Protein AF-F8QXH7-F1 (afdb_monomer)

InterPro domains:
  IPR026299 Mitochondrial 28S ribosomal protein S31 [PF15433] (3-97)
  IPR026299 Mitochondrial 28S ribosomal protein S31 [PTHR13231] (5-97)

Structure (mmCIF, N/CA/C/O backbone):
data_AF-F8QXH7-F1
#
_entry.id   AF-F8QXH7-F1
#
loop_
_atom_site.group_PDB
_atom_site.id
_atom_site.type_symbol
_atom_site.label_atom_id
_atom_site.label_alt_id
_atom_site.label_comp_id
_atom_site.label_asym_id
_atom_site.label_entity_id
_atom_site.label_seq_id
_atom_site.pdbx_PDB_ins_code
_atom_site.Cartn_x
_atom_site.Cartn_y
_atom_site.Cartn_z
_atom_site.occupancy
_atom_site.B_iso_or_equiv
_atom_site.auth_seq_id
_atom_site.auth_comp_id
_atom_site.auth_asym_id
_atom_site.auth_atom_id
_atom_site.pdbx_PDB_model_num
ATOM 1 N N . TYR A 1 1 ? 37.211 -4.751 -13.345 1.00 71.12 1 TYR A N 1
ATOM 2 C CA . TYR A 1 1 ? 37.209 -5.876 -14.300 1.00 71.12 1 TYR A CA 1
ATOM 3 C C . TYR A 1 1 ? 35.907 -6.008 -15.092 1.00 71.12 1 TYR A C 1
ATOM 5 O O . TYR A 1 1 ? 35.923 -5.617 -16.247 1.00 71.12 1 TYR A O 1
ATOM 13 N N . LEU A 1 2 ? 34.769 -6.467 -14.538 1.00 76.88 2 LEU A N 1
ATOM 14 C CA . LEU A 1 2 ? 33.515 -6.593 -15.325 1.00 76.88 2 LEU A CA 1
ATOM 15 C C . LEU A 1 2 ? 33.001 -5.252 -15.878 1.00 76.88 2 LEU A C 1
ATOM 17 O O . LEU A 1 2 ? 32.654 -5.165 -17.048 1.00 76.88 2 LEU A O 1
ATOM 21 N N . HIS A 1 3 ? 33.036 -4.192 -15.069 1.00 73.81 3 HIS A N 1
ATOM 22 C CA . HIS A 1 3 ? 32.621 -2.856 -15.503 1.00 73.81 3 HIS A CA 1
ATOM 23 C C . HIS A 1 3 ? 33.526 -2.260 -16.603 1.00 73.81 3 HIS A C 1
ATOM 25 O O . HIS A 1 3 ? 33.040 -1.623 -17.530 1.00 73.81 3 HIS A O 1
ATOM 31 N N . GLU A 1 4 ? 34.838 -2.511 -16.538 1.00 77.88 4 GLU A N 1
ATOM 32 C CA . GLU A 1 4 ? 35.814 -2.061 -17.548 1.00 77.88 4 GLU A CA 1
ATOM 33 C C . GLU A 1 4 ? 35.643 -2.816 -18.878 1.00 77.88 4 GLU A C 1
ATOM 35 O O . GLU A 1 4 ? 35.824 -2.237 -19.946 1.00 77.88 4 GLU A O 1
ATOM 40 N N . LEU A 1 5 ? 35.249 -4.094 -18.817 1.00 76.69 5 LEU A N 1
ATOM 41 C CA . LEU A 1 5 ? 34.849 -4.892 -19.980 1.00 76.69 5 LEU A CA 1
ATOM 42 C C . LEU A 1 5 ? 33.537 -4.389 -20.592 1.00 76.69 5 LEU A C 1
ATOM 44 O O . LEU A 1 5 ? 33.439 -4.257 -21.805 1.00 76.69 5 LEU A O 1
ATOM 48 N N . GLU A 1 6 ? 32.536 -4.057 -19.776 1.00 75.62 6 GLU A N 1
ATOM 49 C CA . GLU A 1 6 ? 31.290 -3.473 -20.284 1.00 75.62 6 GLU A CA 1
ATOM 50 C C . GLU A 1 6 ? 31.522 -2.113 -20.949 1.00 75.62 6 GLU A C 1
ATOM 52 O O . GLU A 1 6 ? 30.958 -1.852 -22.009 1.00 75.62 6 GLU A O 1
ATOM 57 N N . GLN A 1 7 ? 32.372 -1.260 -20.367 1.00 73.44 7 GLN A N 1
ATOM 58 C CA . GLN A 1 7 ? 32.737 0.031 -20.954 1.00 73.44 7 GLN A CA 1
ATOM 59 C C . GLN A 1 7 ? 33.519 -0.121 -22.262 1.00 73.44 7 GLN A C 1
ATOM 61 O O . GLN A 1 7 ? 33.265 0.633 -23.199 1.00 73.44 7 GLN A O 1
ATOM 66 N N . SER A 1 8 ? 34.421 -1.102 -22.370 1.00 74.12 8 SER A N 1
ATOM 67 C CA . SER A 1 8 ? 35.150 -1.353 -23.621 1.00 74.12 8 SER A CA 1
ATOM 68 C C . SER A 1 8 ? 34.257 -1.911 -24.739 1.00 74.12 8 SER A C 1
ATOM 70 O O . SER A 1 8 ? 34.589 -1.754 -25.912 1.00 74.12 8 SER A O 1
ATOM 72 N N . MET A 1 9 ? 33.099 -2.487 -24.389 1.00 68.94 9 MET A N 1
ATOM 73 C CA . MET A 1 9 ? 32.067 -2.970 -25.316 1.00 68.94 9 MET A CA 1
ATOM 74 C C . MET A 1 9 ? 30.992 -1.922 -25.667 1.00 68.94 9 MET A C 1
ATOM 76 O O . MET A 1 9 ? 30.094 -2.214 -26.464 1.00 68.94 9 MET A O 1
ATOM 80 N N . GLN A 1 10 ? 31.037 -0.709 -25.096 1.00 69.31 10 GLN A N 1
ATOM 81 C CA . GLN A 1 10 ? 30.095 0.361 -25.442 1.00 69.31 10 GLN A CA 1
ATOM 82 C C . GLN A 1 10 ? 30.463 0.997 -26.786 1.00 69.31 10 GLN A C 1
ATOM 84 O O . GLN A 1 10 ? 31.230 1.954 -26.871 1.00 69.31 10 GLN A O 1
ATOM 89 N N . HIS A 1 11 ? 29.870 0.472 -27.851 1.00 78.19 11 HIS A N 1
ATOM 90 C CA . HIS A 1 11 ? 29.892 1.076 -29.180 1.00 78.19 11 HIS A CA 1
ATOM 91 C C . HIS A 1 11 ? 28.609 1.887 -29.422 1.00 78.19 11 HIS A C 1
ATOM 93 O O . HIS A 1 11 ? 27.573 1.577 -28.824 1.00 78.19 11 HIS A O 1
ATOM 99 N N . PRO A 1 12 ? 28.639 2.917 -30.292 1.00 82.62 12 PRO A N 1
ATOM 100 C CA . PRO A 1 12 ? 27.411 3.562 -30.744 1.00 82.62 12 PRO A CA 1
ATOM 101 C C . PRO A 1 12 ? 26.450 2.514 -31.337 1.00 82.62 12 PRO A C 1
ATOM 103 O O . PRO A 1 12 ? 26.907 1.558 -31.972 1.00 82.62 12 PRO A O 1
ATOM 106 N N . PRO A 1 13 ? 25.131 2.653 -31.119 1.00 86.12 13 PRO A N 1
ATOM 107 C CA . PRO A 1 13 ? 24.166 1.646 -31.535 1.00 86.12 13 PRO A CA 1
ATOM 108 C C . PRO A 1 13 ? 24.170 1.491 -33.059 1.00 86.12 13 PRO A C 1
ATOM 110 O O . PRO A 1 13 ? 24.004 2.457 -33.800 1.00 86.12 13 PRO A O 1
ATOM 113 N N . SER A 1 14 ? 24.334 0.255 -33.533 1.00 89.19 14 SER A N 1
ATOM 114 C CA . SER A 1 14 ? 24.409 -0.043 -34.970 1.00 89.19 14 SER A CA 1
ATOM 115 C C . SER A 1 14 ? 23.085 0.178 -35.710 1.00 89.19 14 SER A C 1
ATOM 117 O O . SER A 1 14 ? 23.079 0.337 -36.928 1.00 89.19 14 SER A O 1
ATOM 119 N N . ASN A 1 15 ? 21.953 0.132 -34.999 1.00 93.31 15 ASN A N 1
ATOM 120 C CA . ASN A 1 15 ? 20.620 0.407 -35.532 1.00 93.31 15 ASN A CA 1
ATOM 121 C C . ASN A 1 15 ? 19.660 0.871 -34.415 1.00 93.31 15 ASN A C 1
ATOM 123 O O . ASN A 1 15 ? 19.974 0.771 -33.227 1.00 93.31 15 ASN A O 1
ATOM 127 N N . ALA A 1 16 ? 18.462 1.318 -34.806 1.00 93.38 16 ALA A N 1
ATOM 128 C CA . ALA A 1 16 ? 17.435 1.797 -33.876 1.00 93.38 16 ALA A CA 1
ATOM 129 C C . ALA A 1 16 ? 16.949 0.719 -32.886 1.00 93.38 16 ALA A C 1
ATOM 131 O O . ALA A 1 16 ? 16.634 1.028 -31.742 1.00 93.38 16 ALA A O 1
ATOM 132 N N . PHE A 1 17 ? 16.925 -0.561 -33.275 1.00 94.19 17 PHE A N 1
ATOM 133 C CA . PHE A 1 17 ? 16.523 -1.640 -32.363 1.00 94.19 17 PHE A CA 1
ATOM 134 C C . PHE A 1 17 ? 17.537 -1.849 -31.234 1.00 94.19 17 PHE A C 1
ATOM 136 O O . PHE A 1 17 ? 17.144 -2.066 -30.091 1.00 94.19 17 PHE A O 1
ATOM 143 N N . VAL A 1 18 ? 18.836 -1.757 -31.529 1.00 91.94 18 VAL A N 1
ATOM 144 C CA . VAL A 1 18 ? 19.905 -1.832 -30.525 1.00 91.94 18 VAL A CA 1
ATOM 145 C C . VAL A 1 18 ? 19.802 -0.658 -29.554 1.00 91.94 18 VAL A C 1
ATOM 147 O O . VAL A 1 18 ? 19.933 -0.858 -28.347 1.00 91.94 18 VAL A O 1
ATOM 150 N N . GLU A 1 19 ? 19.498 0.539 -30.057 1.00 91.50 19 GLU A N 1
ATOM 151 C CA . GLU A 1 19 ? 19.245 1.717 -29.222 1.00 91.50 19 GLU A CA 1
ATOM 152 C C . GLU A 1 19 ? 18.028 1.517 -28.308 1.00 91.50 19 GLU A C 1
ATOM 154 O O . GLU A 1 19 ? 18.125 1.732 -27.100 1.00 91.50 19 GLU A O 1
ATOM 159 N N . MET A 1 20 ? 16.915 1.003 -28.841 1.00 93.62 20 MET A N 1
ATOM 160 C CA . MET A 1 20 ? 15.735 0.666 -28.040 1.00 93.62 20 MET A CA 1
ATOM 161 C C . MET A 1 20 ? 16.058 -0.368 -26.956 1.00 93.62 20 MET A C 1
ATOM 163 O O . MET A 1 20 ? 15.697 -0.165 -25.802 1.00 93.62 20 MET A O 1
ATOM 167 N N . ILE A 1 21 ? 16.793 -1.438 -27.283 1.00 92.25 21 ILE A N 1
ATOM 168 C CA . ILE A 1 21 ? 17.234 -2.443 -26.298 1.00 92.25 21 ILE A CA 1
ATOM 169 C C . ILE A 1 21 ? 18.073 -1.782 -25.199 1.00 92.25 21 ILE A C 1
ATOM 171 O O . ILE A 1 21 ? 17.893 -2.078 -24.015 1.00 92.25 21 ILE A O 1
ATOM 175 N N . GLN A 1 22 ? 18.987 -0.884 -25.571 1.00 91.56 22 GLN A N 1
ATOM 176 C CA . GLN A 1 22 ? 19.817 -0.160 -24.616 1.00 91.56 22 GLN A CA 1
ATOM 177 C C . GLN A 1 22 ? 18.969 0.746 -23.712 1.00 91.56 22 GLN A C 1
ATOM 179 O O . GLN A 1 22 ? 19.165 0.744 -22.497 1.00 91.56 22 GLN A O 1
ATOM 184 N N . TRP A 1 23 ? 17.998 1.476 -24.262 1.00 93.88 23 TRP A N 1
ATOM 185 C CA . TRP A 1 23 ? 17.089 2.320 -23.486 1.00 93.88 23 TRP A CA 1
ATOM 1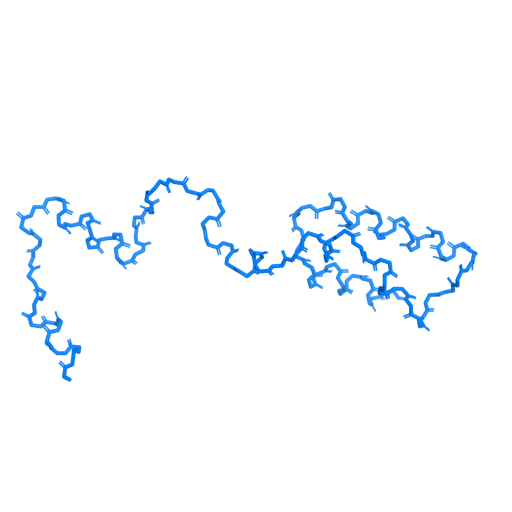86 C C . TRP A 1 23 ? 16.164 1.515 -22.572 1.00 93.88 23 TRP A C 1
ATOM 188 O O . TRP A 1 23 ? 15.931 1.939 -21.442 1.00 93.88 23 TRP A O 1
ATOM 198 N N . THR A 1 24 ? 15.691 0.341 -22.999 1.00 94.38 24 THR A N 1
ATOM 199 C CA . THR A 1 24 ? 14.920 -0.572 -22.144 1.00 94.38 24 THR A CA 1
ATOM 200 C C . THR A 1 24 ? 15.771 -1.084 -20.980 1.00 94.38 24 THR A C 1
ATOM 202 O O . THR A 1 24 ? 15.322 -1.034 -19.840 1.00 94.38 24 THR A O 1
ATOM 205 N N . LYS A 1 25 ? 17.028 -1.492 -21.217 1.00 91.06 25 LYS A N 1
ATOM 206 C CA . LYS A 1 25 ? 17.955 -1.900 -20.138 1.00 91.06 25 LYS A CA 1
ATOM 207 C C . LYS A 1 25 ? 18.271 -0.765 -19.160 1.00 91.06 25 LYS A C 1
ATOM 209 O O . LYS A 1 25 ? 18.485 -1.016 -17.982 1.00 91.06 25 LYS A O 1
ATOM 214 N N . GLN A 1 26 ? 18.301 0.474 -19.648 1.00 92.31 26 GLN A N 1
ATOM 215 C CA . GLN A 1 26 ? 18.489 1.676 -18.829 1.00 92.31 26 GLN A CA 1
ATOM 216 C C . GLN A 1 26 ? 17.208 2.128 -18.104 1.00 92.31 26 GLN A C 1
ATOM 218 O O . GLN A 1 26 ? 17.268 3.096 -17.352 1.00 92.31 26 GLN A O 1
ATOM 223 N N . GLY A 1 27 ? 16.055 1.494 -18.352 1.00 91.62 27 GLY A N 1
ATOM 224 C CA . GLY A 1 27 ? 14.763 1.898 -17.785 1.00 91.62 27 GLY A CA 1
ATOM 225 C C . GLY A 1 27 ? 14.179 3.189 -18.375 1.00 91.62 27 GLY A C 1
ATOM 226 O O . GLY A 1 27 ? 13.275 3.774 -17.790 1.00 91.62 27 GLY A O 1
ATOM 227 N N . LYS A 1 28 ? 14.690 3.658 -19.522 1.00 93.31 28 LYS A N 1
ATOM 228 C CA . LYS A 1 28 ? 14.190 4.858 -20.222 1.00 93.31 28 LYS A CA 1
ATOM 229 C C . LYS A 1 28 ? 12.941 4.576 -21.053 1.00 93.31 28 LYS A C 1
ATOM 231 O O . LYS A 1 28 ? 12.111 5.461 -21.232 1.00 93.31 28 LYS A O 1
ATOM 236 N N . LEU A 1 29 ? 12.837 3.362 -21.591 1.00 94.81 29 LEU A N 1
ATOM 237 C CA . LEU A 1 29 ? 11.653 2.887 -22.303 1.00 94.81 29 LEU A CA 1
ATOM 238 C C . LEU A 1 29 ? 10.821 1.980 -21.404 1.00 94.81 29 LEU A C 1
ATOM 240 O O . LEU A 1 29 ? 11.362 1.260 -20.565 1.00 94.81 29 LEU A O 1
ATOM 244 N N . TRP A 1 30 ? 9.510 1.977 -21.641 1.00 93.56 30 TRP A N 1
ATOM 245 C CA . TRP A 1 30 ? 8.601 1.022 -21.019 1.00 93.56 30 TRP A CA 1
ATOM 246 C C . TRP A 1 30 ? 8.961 -0.407 -21.434 1.00 93.56 30 TRP A C 1
ATOM 248 O O . TRP A 1 30 ? 9.374 -0.666 -22.569 1.00 93.56 30 TRP A O 1
ATOM 258 N N . THR A 1 31 ? 8.805 -1.341 -20.502 1.00 93.06 31 THR A N 1
ATOM 259 C CA . THR A 1 31 ? 8.942 -2.773 -20.764 1.00 93.06 31 THR A CA 1
ATOM 260 C C . THR A 1 31 ? 7.654 -3.315 -21.362 1.00 93.06 31 THR A C 1
ATOM 262 O O . THR A 1 31 ? 6.568 -2.931 -20.938 1.00 93.06 31 THR A O 1
ATOM 265 N N . PHE A 1 32 ? 7.781 -4.220 -22.331 1.00 93.31 32 PHE A N 1
ATOM 266 C CA . PHE A 1 32 ? 6.642 -4.855 -22.987 1.00 93.31 32 PHE A CA 1
ATOM 267 C C . PHE A 1 32 ? 6.504 -6.329 -22.564 1.00 93.31 32 PHE A C 1
ATOM 269 O O . PHE A 1 32 ? 7.533 -6.996 -22.419 1.00 93.31 32 PHE A O 1
ATOM 276 N N . PRO A 1 33 ? 5.270 -6.860 -22.432 1.00 95.31 33 PRO A N 1
ATOM 277 C CA . PRO A 1 33 ? 3.987 -6.154 -22.564 1.00 95.31 33 PRO A CA 1
ATOM 278 C C . PRO A 1 33 ? 3.787 -5.096 -21.468 1.00 95.31 33 PRO A C 1
ATOM 280 O O . PRO A 1 33 ? 4.372 -5.203 -20.396 1.00 95.31 33 PRO A O 1
ATOM 283 N N . ILE A 1 34 ? 3.008 -4.053 -21.775 1.00 94.69 34 ILE A N 1
ATOM 284 C CA . ILE A 1 34 ? 2.785 -2.945 -20.839 1.00 94.69 34 ILE A CA 1
ATOM 285 C C . ILE A 1 34 ? 2.002 -3.443 -19.625 1.00 94.69 34 ILE A C 1
ATOM 287 O O . ILE A 1 34 ? 0.915 -3.999 -19.776 1.00 94.69 34 ILE A O 1
ATOM 291 N N . ASP A 1 35 ? 2.557 -3.190 -18.445 1.00 94.62 35 ASP A N 1
ATOM 292 C CA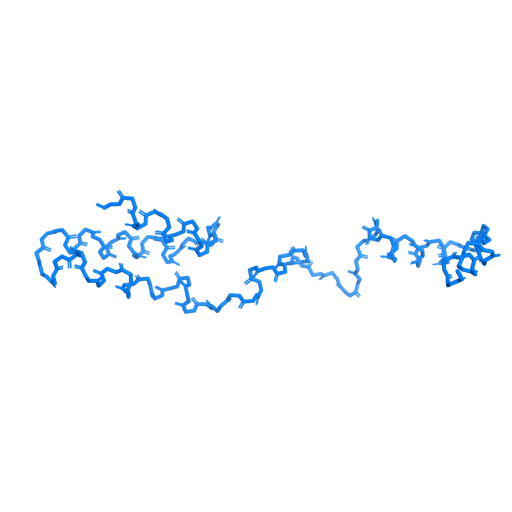 . ASP A 1 35 ? 1.929 -3.413 -17.148 1.00 94.62 35 ASP A CA 1
ATOM 293 C C . ASP A 1 35 ? 1.663 -2.057 -16.479 1.00 94.62 35 ASP A C 1
ATOM 295 O O . ASP A 1 35 ? 2.572 -1.239 -16.325 1.00 94.62 35 ASP A O 1
ATOM 299 N N . ASN A 1 36 ? 0.409 -1.809 -16.099 1.00 94.25 36 ASN A N 1
ATOM 300 C CA . ASN A 1 36 ? -0.007 -0.562 -15.454 1.00 94.25 36 ASN A CA 1
ATOM 301 C C . ASN A 1 36 ? 0.490 -0.455 -14.003 1.00 94.25 36 ASN A C 1
ATOM 303 O O . ASN A 1 36 ? 0.503 0.643 -13.451 1.00 94.25 36 ASN A O 1
ATOM 307 N N . GLU A 1 37 ? 0.887 -1.572 -13.391 1.00 92.50 37 GLU A N 1
ATOM 308 C CA . GLU A 1 37 ? 1.413 -1.630 -12.024 1.00 92.50 37 GLU A CA 1
ATOM 309 C C . GLU A 1 37 ? 2.953 -1.625 -11.993 1.00 92.50 37 GLU A C 1
ATOM 311 O O . GLU A 1 37 ? 3.566 -1.711 -10.924 1.00 92.50 37 GLU A O 1
ATOM 316 N N . ALA A 1 38 ? 3.605 -1.466 -13.154 1.00 91.75 38 ALA A N 1
ATOM 317 C CA . ALA A 1 38 ? 5.058 -1.414 -13.264 1.00 91.75 38 ALA A CA 1
ATOM 318 C C . ALA A 1 38 ? 5.655 -0.323 -12.355 1.00 91.75 38 ALA A C 1
ATOM 320 O O . ALA A 1 38 ? 5.400 0.870 -12.516 1.00 91.75 38 ALA A O 1
ATOM 321 N N . GLY A 1 39 ? 6.486 -0.749 -11.399 1.00 89.62 39 GLY A N 1
ATOM 322 C CA . GLY A 1 39 ? 7.110 0.123 -10.399 1.00 89.62 39 GLY A CA 1
ATOM 323 C C . GLY A 1 39 ? 6.500 0.030 -8.996 1.00 89.62 39 GLY A C 1
ATOM 324 O O . GLY A 1 39 ? 7.139 0.474 -8.044 1.00 89.62 39 GLY A O 1
ATOM 325 N N . LEU A 1 40 ? 5.341 -0.616 -8.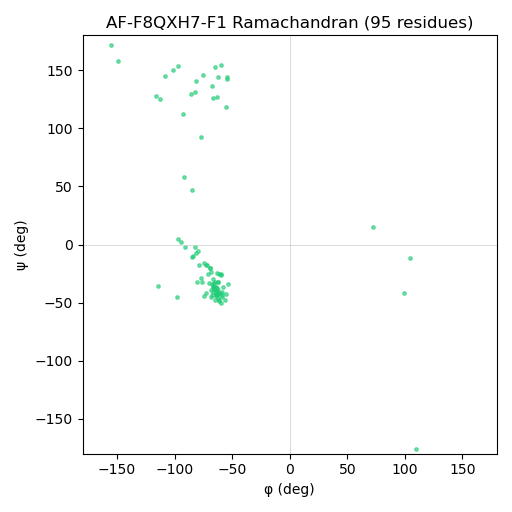819 1.00 90.56 40 LEU A N 1
ATOM 326 C CA . LEU A 1 40 ? 4.713 -0.861 -7.509 1.00 90.56 40 LEU A CA 1
ATOM 327 C C . LEU A 1 40 ? 5.263 -2.124 -6.814 1.00 90.56 40 LEU A C 1
ATOM 329 O O . LEU A 1 40 ? 4.519 -2.956 -6.302 1.00 90.56 40 LEU A O 1
ATOM 333 N N . VAL A 1 41 ? 6.591 -2.271 -6.786 1.00 89.75 41 VAL A N 1
ATOM 334 C CA . VAL A 1 41 ? 7.270 -3.507 -6.345 1.00 89.75 41 VAL A CA 1
ATOM 335 C C . VAL A 1 41 ? 7.014 -3.834 -4.872 1.00 89.75 41 VAL A C 1
ATOM 337 O O . VAL A 1 41 ? 6.896 -5.004 -4.519 1.00 89.75 41 VAL A O 1
ATOM 340 N N . GLU A 1 42 ? 6.938 -2.822 -4.006 1.00 89.75 42 GLU A N 1
ATOM 341 C CA . GLU A 1 42 ? 6.713 -3.047 -2.573 1.00 89.75 42 GLU A CA 1
ATOM 342 C C . GLU A 1 42 ? 5.262 -3.438 -2.278 1.00 89.75 42 GLU A C 1
ATOM 344 O O . GLU A 1 42 ? 5.035 -4.419 -1.577 1.00 89.75 42 GLU A O 1
ATOM 349 N N . GLU A 1 43 ? 4.284 -2.759 -2.885 1.00 89.75 43 GLU A N 1
ATOM 350 C CA . GLU A 1 43 ? 2.864 -3.095 -2.703 1.00 89.75 43 GLU A CA 1
ATOM 351 C C . GLU A 1 43 ? 2.520 -4.469 -3.303 1.00 89.75 43 GLU A C 1
ATOM 353 O O . GLU A 1 43 ? 1.686 -5.180 -2.754 1.00 89.75 43 GLU A O 1
ATOM 358 N N . MET A 1 44 ? 3.220 -4.915 -4.355 1.00 90.44 44 MET A N 1
ATOM 359 C CA . MET A 1 44 ? 3.042 -6.261 -4.921 1.00 90.44 44 MET A CA 1
ATOM 360 C C . MET A 1 44 ? 3.379 -7.386 -3.922 1.00 90.44 44 MET A C 1
ATOM 362 O O . MET A 1 44 ? 2.875 -8.503 -4.046 1.00 90.44 44 MET A O 1
ATOM 366 N N . LYS A 1 45 ? 4.235 -7.115 -2.926 1.00 93.69 45 LYS A N 1
ATOM 367 C CA . LYS A 1 45 ? 4.590 -8.088 -1.878 1.00 93.69 45 LYS A CA 1
ATOM 368 C C . LYS A 1 45 ? 3.513 -8.204 -0.802 1.00 93.69 45 LYS A C 1
AT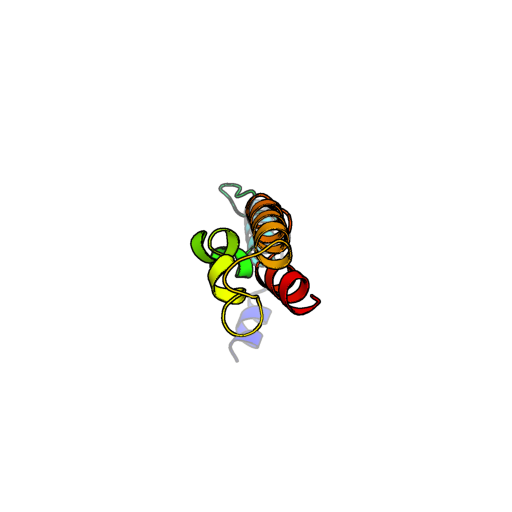OM 370 O O . LYS A 1 45 ? 3.524 -9.173 -0.044 1.00 93.69 45 LYS A O 1
ATOM 375 N N . VAL A 1 46 ? 2.619 -7.222 -0.715 1.00 94.25 46 VAL A N 1
ATOM 376 C CA . VAL A 1 46 ? 1.618 -7.114 0.342 1.00 94.25 46 VAL A CA 1
ATOM 377 C C . VAL A 1 46 ? 0.381 -7.919 -0.034 1.00 94.25 46 VAL A C 1
ATOM 379 O O . VAL A 1 46 ? -0.180 -7.797 -1.123 1.00 94.25 46 VAL A O 1
ATOM 382 N N . GLY A 1 47 ? -0.079 -8.766 0.886 1.00 94.38 47 GLY A N 1
ATOM 383 C CA . GLY A 1 47 ? -1.284 -9.550 0.654 1.00 94.38 47 GLY A CA 1
ATOM 384 C C . GLY A 1 47 ? -2.552 -8.702 0.774 1.00 94.38 47 GLY A C 1
ATOM 385 O O . GLY A 1 47 ? -2.673 -7.860 1.662 1.00 94.38 47 GLY A O 1
ATOM 386 N N . PHE A 1 48 ? -3.583 -8.998 -0.029 1.00 94.31 48 PHE A N 1
ATOM 387 C CA . PHE A 1 48 ? -4.877 -8.294 0.064 1.0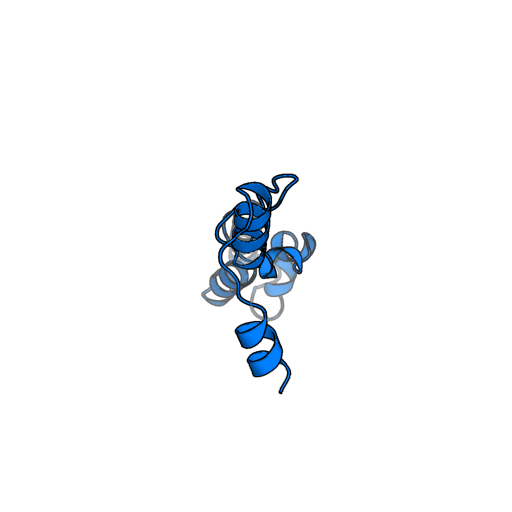0 94.31 48 PHE A CA 1
ATOM 388 C C . PHE A 1 48 ? -5.465 -8.303 1.490 1.00 94.31 48 PHE A C 1
ATOM 390 O O . PHE A 1 48 ? -6.110 -7.350 1.927 1.00 94.31 48 PHE A O 1
ATOM 397 N N . HIS A 1 49 ? -5.231 -9.388 2.234 1.00 95.31 49 HIS A N 1
ATOM 398 C CA . HIS A 1 49 ? -5.720 -9.577 3.593 1.00 95.31 49 HIS A CA 1
ATOM 399 C C . HIS A 1 49 ? -5.155 -8.539 4.573 1.00 95.31 49 HIS A C 1
ATOM 401 O O . HIS A 1 49 ? -5.819 -8.233 5.559 1.00 95.31 49 HIS A O 1
ATOM 407 N N . GLU A 1 50 ? -3.992 -7.954 4.290 1.00 94.94 50 GLU A N 1
ATOM 408 C CA . GLU A 1 50 ? -3.388 -6.895 5.101 1.00 94.94 50 GLU A CA 1
ATOM 409 C C . GLU A 1 50 ? -4.073 -5.540 4.884 1.00 94.94 50 GLU A C 1
ATOM 411 O O . GLU A 1 50 ? -4.212 -4.762 5.825 1.00 94.94 50 GLU A O 1
ATOM 416 N N . HIS A 1 51 ? -4.585 -5.273 3.676 1.00 95.44 51 HIS A N 1
ATOM 417 C CA . HIS A 1 51 ? -5.390 -4.076 3.413 1.00 95.44 51 HIS A CA 1
ATOM 418 C C . HIS A 1 51 ? -6.823 -4.207 3.934 1.00 95.44 51 HIS A C 1
ATOM 420 O O . HIS A 1 51 ? -7.438 -3.184 4.233 1.00 95.44 51 HIS A O 1
ATOM 426 N N . VAL A 1 52 ? -7.364 -5.430 4.003 1.00 95.50 52 VAL A N 1
ATOM 427 C CA . VAL A 1 52 ? -8.784 -5.672 4.307 1.00 95.50 52 VAL A CA 1
ATOM 428 C C . VAL A 1 52 ? -9.029 -6.008 5.780 1.00 95.50 52 VAL A C 1
ATOM 430 O O . VAL A 1 52 ? -9.944 -5.452 6.384 1.00 95.50 52 VAL A O 1
ATOM 433 N N . LEU A 1 53 ? -8.222 -6.884 6.388 1.00 95.12 53 LEU A N 1
ATOM 434 C CA . LEU A 1 53 ? -8.454 -7.422 7.737 1.00 95.12 53 LEU A CA 1
ATOM 435 C C . LEU A 1 53 ? -7.766 -6.582 8.827 1.00 95.12 53 LEU A C 1
ATOM 437 O O . LEU A 1 53 ? -6.953 -7.080 9.608 1.00 95.12 53 LEU A O 1
ATOM 441 N N . LEU A 1 54 ? -8.109 -5.294 8.891 1.00 95.12 54 LEU A N 1
ATOM 442 C CA . LEU A 1 54 ? -7.472 -4.319 9.789 1.00 95.12 54 LEU A CA 1
ATOM 443 C C . LEU A 1 54 ? -7.877 -4.463 11.267 1.00 95.12 54 LEU A C 1
ATOM 445 O O . LEU A 1 54 ? -7.185 -3.960 12.149 1.00 95.12 54 LEU A O 1
ATOM 449 N N . GLU A 1 55 ? -8.961 -5.183 11.560 1.00 91.81 55 GLU A N 1
ATOM 450 C CA . GLU A 1 55 ? -9.524 -5.336 12.912 1.00 91.81 55 GLU A CA 1
ATOM 451 C C . GLU A 1 55 ? -8.551 -5.967 1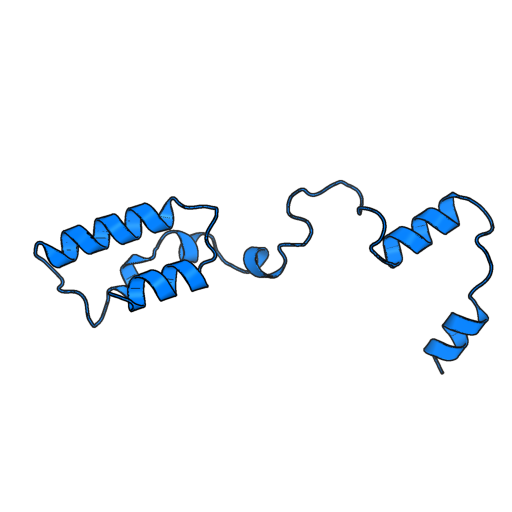3.916 1.00 91.81 55 GLU A C 1
ATOM 453 O O . GLU A 1 55 ? -8.628 -5.685 15.112 1.00 91.81 55 GLU A O 1
ATOM 458 N N . ARG A 1 56 ? -7.590 -6.766 13.433 1.00 90.94 56 ARG A N 1
ATOM 459 C CA . ARG A 1 56 ? -6.527 -7.368 14.257 1.00 90.94 56 ARG A CA 1
ATOM 460 C C . ARG A 1 56 ? -5.673 -6.312 14.967 1.00 90.94 56 ARG A C 1
ATOM 462 O O . ARG A 1 56 ? -5.107 -6.586 16.016 1.00 90.94 56 ARG A O 1
ATOM 469 N N . ARG A 1 57 ? -5.590 -5.093 14.417 1.00 90.56 57 ARG A N 1
ATOM 470 C CA . ARG A 1 57 ? -4.837 -3.962 14.995 1.00 90.56 57 ARG A CA 1
ATOM 471 C C . ARG A 1 57 ? -5.597 -3.221 16.098 1.00 90.56 57 ARG A C 1
ATOM 473 O O . ARG A 1 57 ? -5.026 -2.353 16.747 1.00 90.56 57 ARG A O 1
ATOM 480 N N . LEU A 1 58 ? -6.870 -3.550 16.319 1.00 93.25 58 LEU A N 1
ATOM 481 C CA . LEU A 1 58 ? -7.665 -2.999 17.420 1.00 93.25 58 LEU A CA 1
ATOM 482 C C . LEU A 1 58 ? -7.464 -3.781 18.727 1.00 93.25 58 LEU A C 1
ATOM 484 O O . LEU A 1 58 ? -7.934 -3.359 19.784 1.00 93.25 58 LEU A O 1
ATOM 488 N N . GLU A 1 59 ? -6.808 -4.940 18.671 1.00 90.19 59 GLU A N 1
ATOM 489 C CA . GLU A 1 59 ? -6.549 -5.761 19.848 1.00 90.19 59 GLU A CA 1
ATOM 490 C C . GLU A 1 59 ? -5.559 -5.071 20.799 1.00 90.19 59 GLU A C 1
ATOM 492 O O . GLU A 1 59 ? -4.556 -4.498 20.384 1.00 90.19 59 GLU A O 1
ATOM 497 N N . GLY A 1 60 ? -5.850 -5.117 22.101 1.00 89.12 60 GLY A N 1
ATOM 498 C CA . GLY A 1 60 ? -4.996 -4.564 23.157 1.00 89.12 60 GLY A CA 1
ATOM 499 C C . GLY A 1 60 ? -5.429 -3.191 23.673 1.00 89.12 60 GLY A C 1
ATOM 500 O O . GLY A 1 60 ? -5.443 -3.001 24.887 1.00 89.12 60 GLY A O 1
ATOM 501 N N . TRP A 1 61 ? -5.844 -2.271 22.797 1.00 92.31 61 TRP A N 1
ATOM 502 C CA . TRP A 1 61 ? -6.199 -0.897 23.192 1.00 92.31 61 TRP A CA 1
ATOM 503 C C . TRP A 1 61 ? -7.684 -0.559 22.994 1.00 92.31 61 TRP A C 1
ATOM 505 O O . TRP A 1 61 ? -8.273 0.145 23.815 1.00 92.31 61 TRP A O 1
ATOM 515 N N . CYS A 1 62 ? -8.326 -1.082 21.943 1.00 94.12 62 CYS A N 1
ATOM 516 C CA . CYS A 1 62 ? -9.718 -0.764 21.647 1.00 94.12 62 CYS A CA 1
ATOM 517 C C . CYS A 1 62 ? -10.665 -1.635 22.498 1.00 94.12 62 CYS A C 1
ATOM 519 O O . CYS A 1 62 ? -10.518 -2.865 22.524 1.00 94.12 62 CYS A O 1
ATOM 521 N N . PRO A 1 63 ? -11.682 -1.053 23.165 1.00 95.00 63 PRO A N 1
ATOM 522 C CA . PRO A 1 63 ? -12.689 -1.826 23.887 1.00 95.00 63 PRO A CA 1
ATOM 523 C C . PRO A 1 63 ? -13.368 -2.869 22.991 1.00 9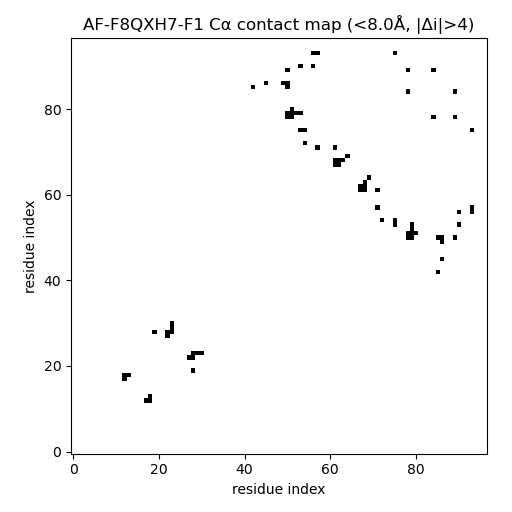5.00 63 PRO A C 1
ATOM 525 O O . PRO A 1 63 ? -13.653 -2.616 21.825 1.00 95.00 63 PRO A O 1
ATOM 528 N N . LYS A 1 64 ? -13.702 -4.047 23.533 1.00 93.19 64 LYS A N 1
ATOM 529 C CA . LYS A 1 64 ? -14.357 -5.116 22.749 1.00 93.19 64 LYS A CA 1
ATOM 530 C C . LYS A 1 64 ? -15.819 -4.820 22.388 1.00 93.19 64 LYS A C 1
ATOM 532 O O . LYS A 1 64 ? -16.380 -5.502 21.538 1.00 93.19 64 LYS A O 1
ATOM 537 N N . ARG A 1 65 ? -16.466 -3.876 23.077 1.00 94.56 65 ARG A N 1
ATOM 538 C CA . ARG A 1 65 ? -17.875 -3.489 22.891 1.00 94.56 65 ARG A CA 1
ATOM 539 C C . ARG A 1 65 ? -18.055 -2.009 23.220 1.00 94.56 65 ARG A C 1
ATOM 541 O O . ARG A 1 65 ? -17.276 -1.452 23.989 1.00 94.56 65 ARG A O 1
ATOM 548 N N . GLY A 1 66 ? -19.116 -1.410 22.687 1.00 96.19 66 GLY A N 1
ATOM 549 C CA . GLY A 1 66 ? -19.503 -0.026 22.966 1.00 96.19 66 GLY A CA 1
ATOM 550 C C . GLY A 1 66 ? -19.285 0.924 21.782 1.00 96.19 66 GLY A C 1
ATOM 551 O O . GLY A 1 66 ? -18.905 0.486 20.696 1.00 96.19 66 GLY A O 1
ATOM 552 N N . PRO A 1 67 ? -19.530 2.229 21.978 1.00 97.25 67 PRO A N 1
ATOM 553 C CA . PRO A 1 67 ? -19.535 3.210 20.891 1.00 97.25 67 PRO A CA 1
ATOM 554 C C . PRO A 1 67 ? -18.152 3.431 20.264 1.00 97.25 67 PRO A C 1
ATOM 556 O O . PRO A 1 67 ? -18.060 3.569 19.050 1.00 97.25 67 PRO A O 1
ATOM 559 N N . ILE A 1 68 ? -17.074 3.393 21.059 1.00 95.88 68 ILE A N 1
ATOM 560 C CA . ILE A 1 68 ? -15.692 3.506 20.553 1.00 95.88 68 ILE A CA 1
ATOM 561 C C . ILE A 1 68 ? -15.370 2.342 19.612 1.00 95.88 68 ILE A C 1
ATOM 563 O O . ILE A 1 68 ? -14.810 2.550 18.540 1.00 95.88 68 ILE A O 1
ATOM 567 N N . ARG A 1 69 ? -15.776 1.121 19.983 1.00 96.50 69 ARG A N 1
ATOM 568 C CA . ARG A 1 69 ? -15.582 -0.062 19.142 1.00 96.50 69 ARG A CA 1
ATOM 569 C C . ARG A 1 69 ? -16.314 0.080 17.813 1.00 96.50 69 ARG A C 1
ATOM 571 O O . ARG A 1 69 ? -15.710 -0.121 16.769 1.00 96.50 69 ARG A O 1
ATOM 578 N N . HIS A 1 70 ? -17.578 0.491 17.864 1.00 97.06 70 HIS A N 1
ATOM 579 C CA . HIS A 1 70 ? -18.390 0.704 16.669 1.00 97.06 70 HIS A CA 1
ATOM 580 C C . HIS A 1 70 ? -17.791 1.779 15.748 1.00 97.06 70 HIS A C 1
ATOM 582 O O . HIS A 1 70 ? -17.734 1.603 14.536 1.00 97.06 70 HIS A O 1
ATOM 588 N N . PHE A 1 71 ? -17.285 2.876 16.321 1.00 97.12 71 PHE A N 1
ATOM 589 C CA . PHE A 1 71 ? -16.578 3.907 15.563 1.00 97.12 71 PHE A CA 1
ATOM 590 C C . PHE A 1 71 ? -15.318 3.352 14.883 1.00 97.12 71 PHE A C 1
ATOM 592 O O . PHE A 1 71 ? -15.142 3.539 13.681 1.00 97.12 71 PHE A O 1
ATOM 599 N N . MET A 1 72 ? -14.476 2.618 15.615 1.00 97.44 72 MET A N 1
ATOM 600 C CA . MET A 1 72 ? -13.252 2.040 15.051 1.00 97.44 72 MET A CA 1
ATOM 601 C C . MET A 1 72 ? -13.528 0.976 13.984 1.00 97.44 72 MET A C 1
ATOM 603 O O . MET A 1 72 ? -12.791 0.895 13.007 1.00 97.44 72 MET A O 1
ATOM 607 N N . GLU A 1 73 ? -14.610 0.208 14.104 1.00 95.56 73 GLU A N 1
ATOM 608 C CA . GLU A 1 73 ? -15.055 -0.726 13.060 1.00 95.56 73 GLU A CA 1
ATOM 609 C C . GLU A 1 73 ? -15.421 0.008 11.759 1.00 95.56 73 GLU A C 1
ATOM 611 O O . GLU A 1 73 ? -15.064 -0.440 10.665 1.00 95.56 73 GLU A O 1
ATOM 616 N N . LEU A 1 74 ? -16.058 1.181 11.857 1.00 97.06 74 LEU A N 1
ATOM 617 C CA . LEU A 1 74 ? -16.321 2.039 10.699 1.00 97.06 74 LEU A CA 1
ATOM 618 C C . LEU A 1 74 ? -15.029 2.612 10.106 1.00 97.06 74 LEU A C 1
ATOM 620 O O . LEU A 1 74 ? -14.881 2.616 8.883 1.00 97.06 74 LEU A O 1
ATOM 624 N N . VAL A 1 75 ? -14.074 3.034 10.943 1.00 97.12 75 VAL A N 1
ATOM 625 C CA . VAL A 1 75 ? -12.746 3.486 10.491 1.00 97.12 75 VAL A CA 1
ATOM 626 C C . VAL A 1 75 ? -12.030 2.365 9.733 1.00 97.12 75 VAL A C 1
ATOM 628 O O . VAL A 1 75 ? -11.611 2.573 8.594 1.00 97.12 75 VAL A O 1
ATOM 631 N N . CYS A 1 76 ? -11.954 1.156 10.298 1.00 96.81 76 CYS A N 1
ATOM 632 C CA . CYS A 1 76 ? -11.368 -0.010 9.632 1.00 96.81 76 CYS A CA 1
ATOM 633 C C . CYS A 1 76 ? -12.082 -0.335 8.311 1.00 96.81 76 CYS A C 1
ATOM 635 O O . CYS A 1 76 ? -11.419 -0.610 7.313 1.00 96.81 76 CYS A O 1
ATOM 637 N N . THR A 1 77 ? -13.414 -0.239 8.271 1.00 97.19 77 THR A N 1
ATOM 638 C CA . THR A 1 77 ? -14.211 -0.452 7.050 1.00 97.19 77 THR A CA 1
ATOM 639 C C . THR A 1 77 ? -13.944 0.615 5.983 1.00 97.19 77 THR A C 1
ATOM 641 O O . THR A 1 77 ? -13.926 0.313 4.790 1.00 97.19 77 THR A O 1
ATOM 644 N N . GLY A 1 78 ? -13.743 1.872 6.378 1.00 97.44 78 GLY A N 1
ATOM 645 C CA . GLY A 1 78 ? -13.383 2.949 5.456 1.00 97.44 78 GLY A CA 1
ATOM 646 C C . GLY A 1 78 ? -11.974 2.770 4.893 1.00 97.44 78 GLY A C 1
ATOM 647 O O . GLY A 1 78 ? -11.764 2.871 3.684 1.00 97.44 78 GLY A O 1
ATOM 648 N N . LEU A 1 79 ? -11.015 2.441 5.762 1.00 97.62 79 LEU A N 1
ATOM 649 C CA . LEU A 1 79 ? -9.628 2.192 5.376 1.00 97.62 79 LEU A CA 1
ATOM 650 C C . LEU A 1 79 ? -9.494 0.957 4.478 1.00 97.62 79 LEU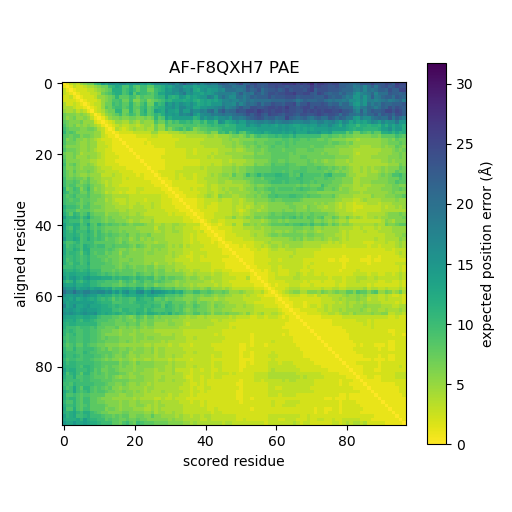 A C 1
ATOM 652 O O . LEU A 1 79 ? -8.719 0.989 3.520 1.00 97.62 79 LEU A O 1
ATOM 656 N N . SER A 1 80 ? -10.253 -0.113 4.725 1.00 96.88 80 SER A N 1
ATOM 657 C CA . SER A 1 80 ? -10.185 -1.331 3.909 1.00 96.88 80 SER A CA 1
ATOM 658 C C . SER A 1 80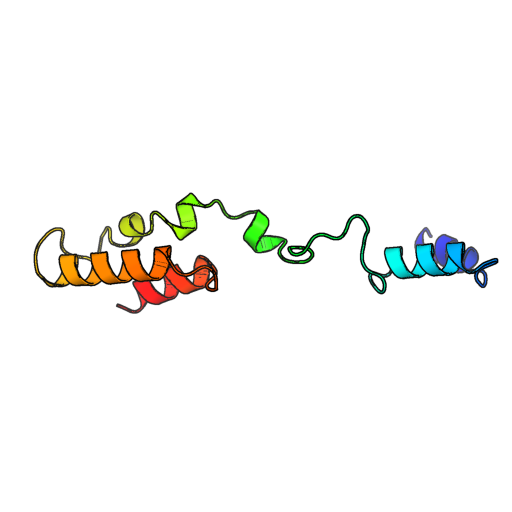 ? -10.648 -1.114 2.471 1.00 96.88 80 SER A C 1
ATOM 660 O O . SER A 1 80 ? -10.079 -1.691 1.549 1.00 96.88 80 SER A O 1
ATOM 662 N N . LYS A 1 81 ? -11.609 -0.210 2.264 1.00 96.81 81 LYS A N 1
ATOM 663 C CA . LYS A 1 81 ? -12.138 0.152 0.941 1.00 96.81 81 LYS A CA 1
ATOM 664 C C . LYS A 1 81 ? -11.295 1.183 0.190 1.00 96.81 81 LYS A C 1
ATOM 666 O O . LYS A 1 81 ? -11.648 1.531 -0.932 1.00 96.81 81 LYS A O 1
ATOM 671 N N . ASN A 1 82 ? -10.212 1.686 0.781 1.00 96.31 82 ASN A N 1
ATOM 672 C CA . ASN A 1 82 ? -9.354 2.680 0.145 1.00 96.31 82 ASN A CA 1
ATOM 673 C C . ASN A 1 82 ? -8.186 2.008 -0.615 1.00 96.31 82 ASN A C 1
ATOM 675 O O . ASN A 1 82 ? -7.304 1.443 0.045 1.00 96.31 82 ASN A O 1
ATOM 679 N N . PRO A 1 83 ? -8.146 2.080 -1.963 1.00 94.12 83 PRO A N 1
ATOM 680 C CA . PRO A 1 83 ? -7.061 1.522 -2.774 1.00 94.12 83 PRO A CA 1
ATOM 681 C C . PRO A 1 83 ? -5.853 2.464 -2.908 1.00 94.12 83 PRO A C 1
ATOM 683 O O . PRO A 1 83 ? -4.816 2.062 -3.413 1.00 94.12 83 PRO A O 1
ATOM 686 N N . HIS A 1 84 ? -5.967 3.720 -2.471 1.00 94.62 84 HIS A N 1
ATOM 687 C CA . HIS A 1 84 ? -4.926 4.742 -2.633 1.00 94.62 84 HIS A CA 1
ATOM 688 C C . HIS A 1 84 ? -3.996 4.865 -1.418 1.00 94.62 84 HIS A C 1
ATOM 690 O O . HIS A 1 84 ? -3.127 5.738 -1.382 1.00 94.62 84 HIS A O 1
ATOM 696 N N . LEU A 1 85 ? -4.198 4.031 -0.395 1.00 96.00 85 LEU A N 1
ATOM 697 C CA . LEU A 1 85 ? -3.372 3.999 0.806 1.00 96.00 85 LEU A CA 1
ATOM 698 C C . LEU A 1 85 ? -2.664 2.651 0.928 1.00 96.00 85 LEU A C 1
ATOM 700 O O . LEU A 1 85 ? -3.311 1.603 0.957 1.00 96.00 85 LEU A O 1
ATOM 704 N N . THR A 1 86 ? -1.350 2.724 1.103 1.00 95.75 86 THR A N 1
ATOM 705 C CA . THR A 1 86 ? -0.474 1.620 1.518 1.00 95.75 86 THR A CA 1
ATOM 706 C C . THR A 1 86 ? -0.903 1.072 2.882 1.00 95.75 86 THR A C 1
ATOM 708 O O . THR A 1 86 ? -1.428 1.834 3.709 1.00 95.75 86 THR A O 1
ATOM 711 N N . VAL A 1 87 ? -0.600 -0.192 3.183 1.00 95.31 87 VAL A N 1
ATOM 712 C CA . VAL A 1 87 ? -0.885 -0.790 4.506 1.00 95.31 87 VAL A CA 1
ATOM 713 C C . VAL A 1 87 ? -0.264 0.009 5.649 1.00 95.31 87 VAL A C 1
ATOM 715 O O . VAL A 1 87 ? -0.951 0.279 6.632 1.00 95.31 87 VAL A O 1
ATOM 718 N N . GLU A 1 88 ? 0.980 0.463 5.503 1.00 94.81 88 GLU A N 1
ATOM 719 C CA . GLU A 1 88 ? 1.690 1.231 6.536 1.00 94.81 88 GLU A CA 1
ATOM 720 C C . GLU A 1 88 ? 0.914 2.487 6.952 1.00 94.81 88 GLU A C 1
ATOM 722 O O . GLU A 1 88 ? 0.659 2.718 8.132 1.00 94.81 88 GLU A O 1
ATOM 727 N N . ARG A 1 89 ? 0.435 3.267 5.975 1.00 96.62 89 ARG A N 1
ATOM 728 C CA . ARG A 1 89 ? -0.400 4.451 6.233 1.00 96.62 89 ARG A CA 1
ATOM 729 C C . ARG A 1 89 ? -1.730 4.105 6.898 1.00 96.62 89 ARG A C 1
ATOM 731 O O . ARG A 1 89 ? -2.182 4.867 7.750 1.00 96.62 89 ARG A O 1
ATOM 738 N N . LYS A 1 90 ? -2.365 2.985 6.530 1.00 97.25 90 LYS A N 1
ATOM 739 C CA . LYS A 1 90 ? -3.599 2.527 7.197 1.00 97.25 90 LYS A CA 1
ATOM 740 C C . LYS A 1 90 ? -3.323 2.176 8.659 1.00 97.25 90 LYS A C 1
ATOM 742 O O . LYS A 1 90 ? -4.106 2.555 9.523 1.00 97.25 90 LYS A O 1
ATOM 747 N N . GLN A 1 91 ? -2.209 1.500 8.937 1.00 94.62 91 GLN A N 1
ATOM 748 C CA . GLN A 1 91 ? -1.801 1.147 10.298 1.00 94.62 91 GLN A CA 1
ATOM 749 C C . GLN A 1 91 ? -1.484 2.391 11.131 1.00 94.62 91 GLN A C 1
ATOM 751 O O . GLN A 1 91 ? -2.054 2.546 12.206 1.00 94.62 91 GLN A O 1
ATOM 756 N N . ALA A 1 92 ? -0.691 3.321 10.597 1.00 96.06 92 ALA A N 1
ATOM 757 C CA . ALA A 1 92 ? -0.375 4.582 11.266 1.00 96.06 92 ALA A CA 1
ATOM 758 C C . ALA A 1 92 ? -1.635 5.402 11.595 1.00 96.06 92 ALA A C 1
ATOM 760 O O . ALA A 1 92 ? -1.720 6.027 12.648 1.00 96.06 92 ALA A O 1
ATOM 761 N N . HIS A 1 93 ? -2.646 5.375 10.720 1.00 96.38 93 HIS A N 1
ATOM 762 C CA . HIS A 1 93 ? -3.922 6.041 10.980 1.00 96.38 93 HIS A CA 1
ATOM 763 C C . HIS A 1 93 ? -4.709 5.384 12.127 1.00 96.38 93 HIS A C 1
ATOM 765 O O . HIS A 1 93 ? -5.421 6.075 12.850 1.00 96.38 93 HIS A O 1
ATOM 771 N N . ILE A 1 94 ? -4.622 4.062 12.288 1.00 95.31 94 ILE A N 1
ATOM 772 C CA . ILE A 1 94 ? -5.265 3.353 13.404 1.00 95.31 94 ILE A CA 1
ATOM 773 C C . ILE A 1 94 ? -4.513 3.628 14.709 1.00 95.31 94 ILE A C 1
ATOM 775 O O . ILE A 1 94 ? -5.158 3.861 15.719 1.00 95.31 94 ILE A O 1
ATOM 779 N N . GLU A 1 95 ? -3.179 3.635 14.677 1.00 92.44 95 GLU A N 1
ATOM 780 C CA . GLU A 1 95 ? -2.312 3.881 15.843 1.00 92.44 95 GLU A CA 1
ATOM 781 C C . GLU A 1 95 ? -2.361 5.317 16.368 1.00 92.44 95 GLU A C 1
ATOM 783 O O . GLU A 1 95 ? -1.972 5.573 17.504 1.00 92.44 95 GLU A O 1
ATOM 788 N N . TRP A 1 96 ? -2.805 6.262 15.542 1.00 94.62 96 TRP A N 1
ATOM 789 C CA . TRP A 1 96 ? -2.991 7.645 15.964 1.00 94.62 96 TRP A CA 1
ATOM 790 C C . TRP A 1 96 ? -4.188 7.831 16.917 1.00 94.62 96 TRP A C 1
ATOM 792 O O . TRP A 1 96 ? -4.193 8.791 17.688 1.00 94.62 96 TRP A O 1
ATOM 802 N N . TYR A 1 97 ? -5.191 6.944 16.855 1.00 91.56 97 TYR A N 1
ATOM 803 C CA . TYR A 1 97 ? -6.348 6.942 17.761 1.00 91.56 97 TYR A CA 1
ATOM 804 C C . TYR A 1 97 ? -6.021 6.301 19.111 1.00 91.56 97 TYR A C 1
ATOM 806 O O . TYR A 1 97 ? -6.563 6.809 20.121 1.00 91.56 97 TYR A O 1
#

Radius of gyration: 23.69 Å; Cα contacts (8 Å, |Δi|>4): 41; chains: 1; bounding box: 57×17×59 Å

pLDDT: mean 91.6, std 6.81, range [68.94, 97.62]

Mean predicted aligned error: 6.2 Å

Foldseek 3Di:
DVVVVVVVVDDDQPDPVSVVVVCVVVVNDADPPHDPCPPVVPLVVDDLCLQQVCVVLCPPPHDPDDDSSVVVVVLSVVSSPDPPDDSVRSSVVSVVD

Organism: Scylla paramamosain (NCBI:txid85552)

Nearest PDB structures (foldseek):
  8oir-assembly1_AY  TM=9.405E-01  e=4.189E-08  Homo sapiens
  6gaw-assembly1_Ah  TM=9.471E-01  e=2.033E-07  Sus scrofa
  7pnw-assembly1_Y  TM=9.386E-01  e=3.869E-07  Mus musculus
  7l08-assembly1_AY  TM=8.578E-01  e=1.201E-07  Homo sapiens
  6zsa-assembly1_AY  TM=9.273E-01  e=5.496E-07  Homo sapiens

Sequence (97 aa):
YLHELEQSMQHPPSNAFVEMIQWTKQGKLWTFPIDNEAGLVEEMKVGFHEHVLLERRLEGWCPKRGPIRHFMELVCTGLSKNPHLTVERKQAHIEWY

Solvent-accessible surface area (backbone atoms only — not comparable to full-atom values): 6125 Å² total; per-residue (Å²): 107,73,67,58,53,53,57,75,64,67,66,82,64,91,44,71,67,53,42,50,53,51,33,40,77,69,65,76,40,84,65,81,80,82,58,96,64,73,85,48,66,72,64,69,72,55,57,70,61,63,47,52,59,46,68,72,75,40,64,95,79,55,56,96,65,60,70,68,32,55,50,50,52,50,49,40,56,53,50,36,72,41,87,89,57,57,56,66,60,53,49,53,61,57,72,73,109

Secondary structure (DSSP, 8-state):
-HHHHHHHT-PPPSSHHHHHHHHHHTT-SPPSS--TTTT-TTGGGS-HHHHH-GGGGGTTTS-SSSHHHHHHHHHHHHHHT-TTS-HHHHHHHHHT-